Protein AF-A0A6M0L462-F1 (afdb_monomer_lite)

Structure (mmCIF, N/CA/C/O backbone):
data_AF-A0A6M0L462-F1
#
_entry.id   AF-A0A6M0L462-F1
#
loop_
_atom_site.group_PDB
_atom_site.id
_atom_site.type_symbol
_atom_site.label_atom_id
_atom_site.label_alt_id
_atom_site.label_comp_id
_atom_site.label_asym_id
_atom_site.label_entity_id
_atom_site.label_seq_id
_atom_site.pdbx_PDB_ins_code
_atom_site.Cartn_x
_atom_site.Cartn_y
_atom_site.Cartn_z
_atom_site.occupancy
_atom_site.B_iso_or_equiv
_atom_site.auth_seq_id
_atom_site.auth_comp_id
_atom_site.auth_asym_id
_atom_site.auth_atom_id
_atom_site.pdbx_PDB_model_num
ATOM 1 N N . MET A 1 1 ? 8.202 9.556 -15.004 1.00 64.56 1 MET A N 1
ATOM 2 C CA . MET A 1 1 ? 8.327 10.907 -14.394 1.00 64.56 1 MET A CA 1
ATOM 3 C C . MET A 1 1 ? 7.109 11.323 -13.574 1.00 64.56 1 MET A C 1
ATOM 5 O O . MET A 1 1 ? 7.246 11.472 -12.370 1.00 64.56 1 MET A O 1
ATOM 9 N N . VAL A 1 2 ? 5.924 11.543 -14.167 1.00 71.50 2 VAL A N 1
ATOM 10 C CA . VAL A 1 2 ? 4.744 12.009 -13.397 1.00 71.50 2 VAL A CA 1
ATOM 11 C C . VAL A 1 2 ? 4.287 10.966 -12.368 1.00 71.50 2 VAL A C 1
ATOM 13 O O . VAL A 1 2 ? 4.006 11.309 -11.225 1.00 71.50 2 VAL A O 1
ATOM 16 N N . VAL A 1 3 ? 4.277 9.686 -12.752 1.00 66.31 3 VAL A N 1
ATOM 17 C CA . VAL A 1 3 ? 3.889 8.566 -11.879 1.00 66.31 3 VAL A CA 1
ATOM 18 C C . VAL A 1 3 ? 4.852 8.413 -10.697 1.00 66.31 3 VAL A C 1
ATOM 20 O O . VAL A 1 3 ? 4.397 8.233 -9.573 1.00 66.31 3 VAL A O 1
ATOM 23 N N . ASP A 1 4 ? 6.157 8.586 -10.918 1.00 66.50 4 ASP A N 1
ATOM 24 C CA . ASP A 1 4 ? 7.181 8.518 -9.864 1.00 66.50 4 ASP A CA 1
ATOM 25 C C . ASP A 1 4 ? 6.994 9.612 -8.812 1.00 66.50 4 ASP A C 1
ATOM 27 O O . ASP A 1 4 ? 7.073 9.356 -7.611 1.00 66.50 4 ASP A O 1
ATOM 31 N N . ILE A 1 5 ? 6.691 10.835 -9.265 1.00 71.19 5 ILE A N 1
ATOM 32 C CA . ILE A 1 5 ? 6.416 11.977 -8.386 1.00 71.19 5 ILE A CA 1
ATOM 33 C C . ILE A 1 5 ? 5.142 11.717 -7.575 1.00 71.19 5 ILE A C 1
ATOM 35 O O . ILE A 1 5 ? 5.131 11.953 -6.367 1.00 71.19 5 ILE A O 1
ATOM 39 N N . ILE A 1 6 ? 4.086 11.191 -8.206 1.00 71.31 6 ILE A N 1
ATOM 40 C CA . ILE A 1 6 ? 2.828 10.853 -7.525 1.00 71.31 6 ILE A CA 1
ATOM 41 C C . ILE A 1 6 ? 3.050 9.735 -6.499 1.00 71.31 6 ILE A C 1
ATOM 43 O O . ILE A 1 6 ? 2.599 9.859 -5.361 1.00 71.31 6 ILE A O 1
ATOM 47 N N . ALA A 1 7 ? 3.771 8.671 -6.860 1.00 68.12 7 ALA A N 1
ATOM 48 C CA . ALA A 1 7 ? 4.067 7.552 -5.969 1.00 68.12 7 ALA A CA 1
ATOM 49 C C . ALA A 1 7 ? 4.943 7.984 -4.781 1.00 68.12 7 ALA A C 1
ATOM 51 O O . ALA A 1 7 ? 4.645 7.639 -3.635 1.00 68.12 7 ALA A O 1
ATOM 52 N N . GLY A 1 8 ? 5.974 8.798 -5.031 1.00 70.69 8 GLY A N 1
ATOM 53 C CA . GLY A 1 8 ? 6.833 9.365 -3.990 1.00 70.69 8 GLY A CA 1
ATOM 54 C C . GLY A 1 8 ? 6.078 10.307 -3.048 1.00 70.69 8 GLY A C 1
ATOM 55 O O . GLY A 1 8 ? 6.181 10.177 -1.826 1.00 70.69 8 GLY A O 1
ATOM 56 N N . ALA A 1 9 ? 5.255 11.209 -3.592 1.00 74.19 9 ALA A N 1
ATOM 57 C CA . ALA A 1 9 ? 4.403 12.093 -2.796 1.00 74.19 9 ALA A CA 1
ATOM 58 C C . ALA A 1 9 ? 3.387 11.300 -1.957 1.00 74.19 9 ALA A C 1
ATOM 60 O O . ALA A 1 9 ? 3.152 11.629 -0.792 1.00 74.19 9 ALA A O 1
ATOM 61 N N . TYR A 1 10 ? 2.830 10.220 -2.512 1.00 73.31 10 TYR A N 1
ATOM 62 C CA . TYR A 1 10 ? 1.910 9.338 -1.800 1.00 73.31 10 TYR A CA 1
ATOM 63 C C . TYR A 1 10 ? 2.597 8.601 -0.643 1.00 73.31 10 TYR A C 1
ATOM 65 O O . TYR A 1 10 ? 2.062 8.564 0.467 1.00 73.31 10 TYR A O 1
ATOM 73 N N . ALA A 1 11 ? 3.811 8.089 -0.861 1.00 72.75 11 ALA A N 1
ATOM 74 C CA . ALA A 1 11 ? 4.615 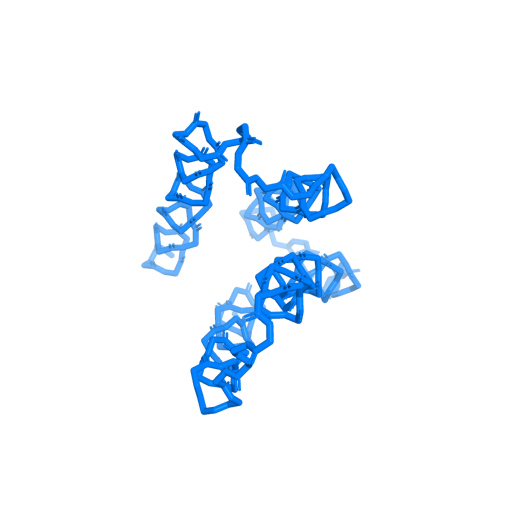7.466 0.188 1.00 72.75 11 ALA A CA 1
ATOM 75 C C . ALA A 1 11 ? 4.922 8.452 1.331 1.00 72.75 11 ALA A C 1
ATOM 77 O O . ALA A 1 11 ? 4.732 8.119 2.503 1.00 72.75 11 ALA A O 1
ATOM 78 N N . LEU A 1 12 ? 5.323 9.686 1.004 1.00 79.00 12 LEU A N 1
ATOM 79 C CA . LEU A 1 12 ? 5.567 10.742 1.994 1.00 79.00 12 LEU A CA 1
ATOM 80 C C . LEU A 1 12 ? 4.302 11.109 2.773 1.00 79.00 12 LEU A C 1
ATOM 82 O O . LEU A 1 12 ? 4.355 11.256 3.994 1.00 79.00 12 LEU A O 1
ATOM 86 N N . PHE A 1 13 ? 3.157 11.205 2.096 1.00 79.25 13 PHE A N 1
ATOM 87 C CA . PHE A 1 13 ? 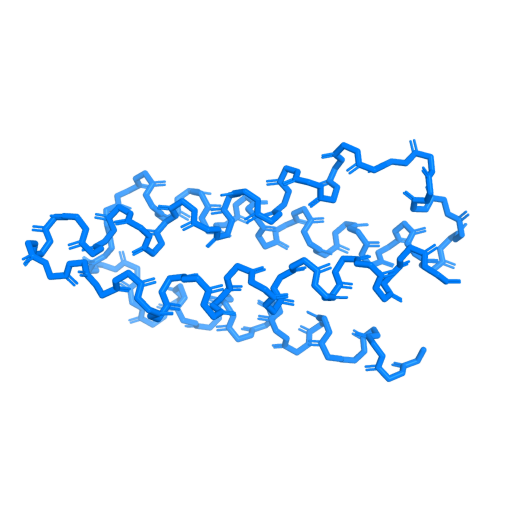1.874 11.461 2.747 1.00 79.25 13 PHE A CA 1
ATOM 88 C C . PHE A 1 13 ? 1.507 10.350 3.738 1.00 79.25 13 PHE A C 1
ATOM 90 O O . PHE A 1 13 ? 1.087 10.637 4.861 1.00 79.25 13 PHE A O 1
ATOM 97 N N . ILE A 1 14 ? 1.715 9.084 3.361 1.00 74.31 14 ILE A N 1
ATOM 98 C CA . ILE A 1 14 ? 1.501 7.938 4.253 1.00 74.31 14 ILE A CA 1
ATOM 99 C C . ILE A 1 14 ? 2.424 8.029 5.474 1.00 74.31 14 ILE A C 1
ATOM 101 O O . ILE A 1 14 ? 1.948 7.905 6.601 1.00 74.31 14 ILE A O 1
ATOM 105 N N . LEU A 1 15 ? 3.717 8.302 5.281 1.00 77.44 15 LEU A N 1
ATOM 106 C CA . LEU A 1 15 ? 4.675 8.449 6.384 1.00 77.44 15 LEU A CA 1
ATOM 107 C C . LEU A 1 15 ? 4.311 9.611 7.320 1.00 77.44 15 LEU A C 1
ATOM 109 O O . LEU A 1 15 ? 4.368 9.462 8.542 1.00 77.44 15 LEU A O 1
ATOM 113 N N . PHE A 1 16 ? 3.867 10.742 6.772 1.00 79.31 16 PHE A N 1
ATOM 114 C CA . PHE A 1 16 ? 3.391 11.882 7.556 1.00 79.31 16 PHE A CA 1
ATOM 115 C C . PHE A 1 16 ? 2.119 11.549 8.353 1.00 79.31 16 PHE A C 1
ATOM 117 O O . PHE A 1 16 ? 2.007 11.873 9.541 1.00 79.31 16 PHE A O 1
ATOM 124 N N . ALA A 1 17 ? 1.166 10.848 7.735 1.00 71.69 17 ALA A N 1
ATOM 125 C CA . ALA A 1 17 ? -0.049 10.388 8.402 1.00 71.69 17 ALA A CA 1
ATOM 126 C C . ALA A 1 17 ? 0.264 9.399 9.539 1.00 71.69 17 ALA A C 1
ATOM 128 O O . ALA A 1 17 ? -0.328 9.488 10.618 1.00 71.69 17 ALA A O 1
ATOM 129 N N . ILE A 1 18 ? 1.236 8.501 9.337 1.00 74.56 18 ILE A N 1
ATOM 130 C CA . ILE A 1 18 ? 1.756 7.621 10.390 1.00 74.56 18 ILE A CA 1
ATOM 131 C C . ILE A 1 18 ? 2.337 8.464 11.529 1.00 74.56 18 ILE A C 1
ATOM 133 O O . ILE A 1 18 ? 1.901 8.312 12.668 1.00 74.56 18 ILE A O 1
ATOM 137 N N . ALA A 1 19 ? 3.261 9.385 11.243 1.00 77.94 19 ALA A N 1
ATOM 138 C CA . ALA A 1 19 ? 3.943 10.185 12.264 1.00 77.94 19 ALA A CA 1
ATOM 139 C C . ALA A 1 19 ? 2.974 11.013 13.128 1.00 77.94 19 ALA A C 1
ATOM 141 O O . ALA A 1 19 ? 3.140 11.111 14.344 1.00 77.94 19 ALA A O 1
ATOM 142 N N . THR A 1 20 ? 1.923 11.562 12.520 1.00 78.75 20 THR A N 1
ATOM 143 C CA . THR A 1 20 ? 0.918 12.382 13.218 1.00 78.75 20 THR A CA 1
ATOM 144 C C . THR A 1 20 ? -0.132 11.557 13.966 1.00 78.75 20 THR A C 1
ATOM 146 O O . THR A 1 20 ? -0.698 12.031 14.953 1.00 78.75 20 THR A O 1
ATOM 149 N N . SER A 1 21 ? -0.386 10.313 13.547 1.00 74.69 21 SER A N 1
ATOM 150 C CA . SER A 1 21 ? -1.506 9.505 14.056 1.00 74.69 21 SER A CA 1
ATOM 151 C C . SER A 1 21 ? -1.098 8.203 14.752 1.00 74.69 21 SER A C 1
ATOM 153 O O . SER A 1 21 ? -1.976 7.483 15.230 1.00 74.69 21 SER A O 1
ATOM 155 N N . TRP A 1 22 ? 0.200 7.903 14.875 1.00 74.00 22 TRP A N 1
ATOM 156 C CA . TRP A 1 22 ? 0.719 6.616 15.366 1.00 74.00 22 TRP A CA 1
ATOM 157 C C . TRP A 1 22 ? 0.148 6.160 16.714 1.00 74.00 22 TRP A C 1
ATOM 159 O O . TRP A 1 22 ? -0.130 4.979 16.892 1.00 74.00 22 TRP A O 1
ATOM 169 N N . ARG A 1 23 ? -0.113 7.085 17.649 1.00 78.12 23 ARG A N 1
ATOM 170 C CA . ARG A 1 23 ? -0.697 6.763 18.968 1.00 78.12 23 ARG A CA 1
ATOM 171 C C . ARG A 1 23 ? -2.158 6.302 18.911 1.00 78.12 23 ARG A C 1
ATOM 173 O O . ARG A 1 23 ? -2.640 5.707 19.867 1.00 78.12 23 ARG A O 1
ATOM 180 N N . ARG A 1 24 ? -2.879 6.609 17.828 1.00 78.38 24 ARG A N 1
ATOM 181 C CA . ARG A 1 24 ? -4.312 6.296 17.645 1.00 78.38 24 ARG A CA 1
ATOM 182 C C . ARG A 1 24 ? -4.547 5.089 16.732 1.00 78.38 24 ARG A C 1
ATOM 184 O O . ARG A 1 24 ? -5.699 4.720 16.505 1.00 78.38 24 ARG A O 1
ATOM 191 N N . ILE A 1 25 ? -3.482 4.510 16.182 1.00 78.56 25 ILE A N 1
ATOM 192 C CA . ILE A 1 25 ? -3.530 3.410 15.218 1.00 78.56 25 ILE A CA 1
ATOM 193 C C . ILE A 1 25 ? -3.162 2.100 15.941 1.00 78.56 25 ILE A C 1
ATOM 195 O O . ILE A 1 25 ? -2.248 2.097 16.767 1.00 78.56 25 ILE A O 1
ATOM 199 N N . PRO A 1 26 ? -3.848 0.976 15.662 1.00 82.50 26 PRO A N 1
ATOM 200 C CA . PRO A 1 26 ? -3.443 -0.337 16.160 1.00 82.50 26 PRO A CA 1
ATOM 201 C C . PRO A 1 26 ? -2.000 -0.665 15.779 1.00 82.50 26 PRO A C 1
ATOM 203 O O . PRO A 1 26 ? -1.581 -0.382 14.661 1.00 82.50 26 PRO A O 1
ATOM 206 N N . LYS A 1 27 ? -1.244 -1.319 16.669 1.00 83.62 27 LYS A N 1
ATOM 207 C CA . LYS A 1 27 ? 0.167 -1.653 16.399 1.00 83.62 27 LYS A CA 1
ATOM 208 C C . LYS A 1 27 ? 0.347 -2.474 15.111 1.00 83.62 27 LYS A C 1
ATOM 210 O O . LYS A 1 27 ? 1.285 -2.212 14.373 1.00 83.62 27 LYS A O 1
ATOM 215 N N . SER A 1 28 ? -0.570 -3.398 14.817 1.00 81.94 28 SER A N 1
ATOM 216 C CA . SER A 1 28 ? -0.601 -4.200 13.582 1.00 81.94 28 SER A CA 1
ATOM 217 C C . SER A 1 28 ? -0.876 -3.371 12.322 1.00 81.94 28 SER A C 1
ATOM 219 O O . SER A 1 28 ? -0.228 -3.553 11.295 1.00 81.94 28 SER A O 1
ATOM 221 N N . ALA A 1 29 ? -1.789 -2.403 12.397 1.00 82.56 29 ALA A N 1
ATOM 222 C CA . ALA A 1 29 ? -2.037 -1.469 11.303 1.00 82.56 29 ALA A CA 1
ATOM 223 C C . ALA A 1 29 ? -0.840 -0.524 11.089 1.00 82.56 29 ALA A C 1
ATOM 225 O O . ALA A 1 29 ? -0.513 -0.179 9.957 1.00 82.56 29 ALA A O 1
ATOM 226 N N . LEU A 1 30 ? -0.152 -0.134 12.164 1.00 82.88 30 LEU A N 1
ATOM 227 C CA . LEU A 1 30 ? 1.048 0.696 12.093 1.00 82.88 30 LEU A CA 1
ATOM 228 C C . LEU A 1 30 ? 2.197 -0.032 11.385 1.00 82.88 30 LEU A C 1
ATOM 230 O O . LEU A 1 30 ? 2.801 0.530 10.472 1.00 82.88 30 LEU A O 1
ATOM 234 N N . THR A 1 31 ? 2.478 -1.279 11.779 1.00 84.88 31 THR A N 1
ATOM 235 C CA . THR A 1 31 ? 3.518 -2.095 11.137 1.00 84.88 31 THR A CA 1
ATOM 236 C C . THR A 1 31 ? 3.187 -2.343 9.673 1.00 84.88 31 THR A C 1
ATOM 238 O O . THR A 1 31 ? 4.054 -2.163 8.825 1.00 84.88 31 THR A O 1
ATOM 241 N N . SER A 1 32 ? 1.926 -2.649 9.354 1.00 85.62 32 SER A N 1
ATOM 242 C CA . SER A 1 32 ? 1.481 -2.830 7.969 1.00 85.62 32 SER A CA 1
ATOM 243 C C . SER A 1 32 ? 1.663 -1.560 7.127 1.00 85.62 32 SER A C 1
ATOM 245 O O . SER A 1 32 ? 2.184 -1.646 6.017 1.00 85.62 32 SER A O 1
ATOM 247 N N . LEU A 1 33 ? 1.321 -0.370 7.644 1.00 84.44 33 LEU A N 1
ATOM 248 C CA . LEU A 1 33 ? 1.561 0.889 6.919 1.00 84.44 33 LEU A CA 1
ATOM 249 C C . LEU A 1 33 ? 3.048 1.141 6.687 1.00 84.44 33 LEU A C 1
ATOM 251 O O . LEU A 1 33 ? 3.435 1.529 5.587 1.00 84.44 33 LEU A O 1
ATOM 255 N N . PHE A 1 34 ? 3.874 0.928 7.713 1.00 84.06 34 PHE A N 1
ATOM 256 C CA . PHE A 1 34 ? 5.308 1.170 7.619 1.00 84.06 34 PHE A CA 1
ATOM 257 C C . PHE A 1 34 ? 5.968 0.217 6.616 1.00 84.06 34 PHE A C 1
ATOM 259 O O . PHE A 1 34 ? 6.659 0.667 5.705 1.00 84.06 34 PHE A O 1
ATOM 266 N N . SER A 1 35 ? 5.691 -1.086 6.716 1.00 87.38 35 SER A N 1
ATOM 267 C CA . SER A 1 35 ? 6.186 -2.087 5.766 1.00 87.38 35 SER A CA 1
ATOM 268 C C . SER A 1 35 ? 5.686 -1.825 4.343 1.00 87.38 35 SER A C 1
ATOM 270 O O . SER A 1 35 ? 6.468 -1.908 3.399 1.00 87.38 35 SER A O 1
ATOM 272 N N . GLY A 1 36 ? 4.414 -1.445 4.181 1.00 87.44 36 GLY A N 1
ATOM 273 C CA . GLY A 1 36 ? 3.849 -1.070 2.885 1.00 87.44 36 GLY A CA 1
ATOM 274 C C . GLY A 1 36 ? 4.548 0.141 2.260 1.00 87.44 36 GLY A C 1
ATOM 275 O O . GLY A 1 36 ? 4.895 0.098 1.079 1.00 87.44 36 GLY A O 1
ATOM 276 N N . ALA A 1 37 ? 4.822 1.181 3.055 1.00 83.88 37 ALA A N 1
ATOM 277 C CA . ALA A 1 37 ? 5.523 2.388 2.614 1.00 83.88 37 ALA A CA 1
ATOM 278 C C . ALA A 1 37 ? 6.989 2.118 2.234 1.00 83.88 37 ALA A C 1
ATOM 280 O O . ALA A 1 37 ? 7.455 2.619 1.211 1.00 83.88 37 ALA A O 1
ATOM 281 N N . VAL A 1 38 ? 7.702 1.292 3.008 1.00 86.75 38 VAL A N 1
ATOM 282 C CA . VAL A 1 38 ? 9.081 0.878 2.687 1.00 86.75 38 VAL A CA 1
ATOM 283 C C . VAL A 1 38 ? 9.123 0.101 1.372 1.00 86.75 38 VAL A C 1
ATOM 285 O O . VAL A 1 38 ? 9.947 0.397 0.508 1.00 86.75 38 VAL A O 1
ATOM 288 N N . LEU A 1 39 ? 8.209 -0.855 1.181 1.00 87.94 39 LEU A 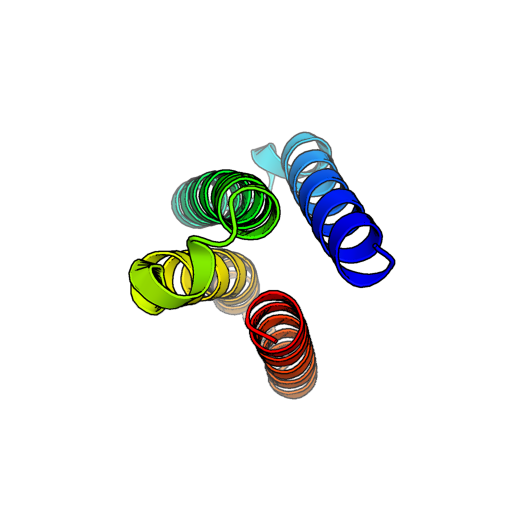N 1
ATOM 289 C CA . LEU A 1 39 ? 8.132 -1.606 -0.071 1.00 87.94 39 LEU A CA 1
ATOM 290 C C . LEU A 1 39 ? 7.741 -0.713 -1.251 1.00 87.94 39 LEU A C 1
ATOM 292 O O . LEU A 1 39 ? 8.255 -0.920 -2.344 1.00 87.94 39 LEU A O 1
ATOM 296 N N . LEU A 1 40 ? 6.895 0.300 -1.042 1.00 83.81 40 LEU A N 1
ATOM 297 C CA . LEU A 1 40 ? 6.535 1.257 -2.090 1.00 83.81 40 LEU A CA 1
ATOM 298 C C . LEU A 1 40 ? 7.753 2.085 -2.517 1.00 83.81 40 LEU A C 1
ATOM 300 O O . LEU A 1 40 ? 8.004 2.236 -3.709 1.00 83.81 40 LEU A O 1
ATOM 304 N N . ALA A 1 41 ? 8.549 2.563 -1.557 1.00 83.00 41 ALA A N 1
ATOM 305 C CA . ALA A 1 41 ? 9.808 3.245 -1.850 1.00 83.00 41 ALA A CA 1
ATOM 306 C C . ALA A 1 41 ? 10.780 2.328 -2.612 1.00 83.00 41 ALA A C 1
ATOM 308 O O . ALA A 1 41 ? 11.406 2.754 -3.580 1.00 83.00 41 ALA A O 1
ATOM 309 N N . TYR A 1 42 ? 10.855 1.049 -2.235 1.00 86.00 42 TYR A N 1
ATOM 310 C CA . TYR A 1 42 ? 11.656 0.066 -2.962 1.00 86.00 42 TYR A CA 1
ATOM 311 C C . TYR A 1 42 ? 11.125 -0.198 -4.383 1.00 86.00 42 TYR A C 1
ATOM 313 O O . TYR A 1 42 ? 11.919 -0.321 -5.311 1.00 86.00 42 TYR A O 1
ATOM 321 N N . CYS A 1 43 ? 9.805 -0.188 -4.596 1.00 83.25 43 CYS A N 1
ATOM 322 C CA . CYS A 1 43 ? 9.213 -0.256 -5.936 1.00 83.25 43 CYS A CA 1
ATOM 323 C C . CYS A 1 43 ? 9.648 0.930 -6.808 1.00 83.25 43 CYS A C 1
ATOM 325 O O . CYS A 1 43 ? 9.958 0.737 -7.978 1.00 83.25 43 CYS A O 1
ATOM 327 N N . VAL A 1 44 ? 9.748 2.140 -6.249 1.00 80.50 44 VAL A N 1
ATOM 328 C CA . VAL A 1 44 ? 10.280 3.301 -6.987 1.00 80.50 44 VAL A CA 1
ATOM 329 C C . VAL A 1 44 ? 11.741 3.071 -7.386 1.00 80.50 44 VAL A C 1
ATOM 331 O O . VAL A 1 44 ? 12.106 3.307 -8.535 1.00 80.50 44 VAL A O 1
ATOM 334 N N . VAL A 1 45 ? 12.572 2.540 -6.483 1.00 84.88 45 VAL A N 1
ATOM 335 C CA . VAL A 1 45 ? 13.969 2.185 -6.803 1.00 84.88 45 VAL A CA 1
ATOM 336 C C . VAL A 1 45 ? 14.027 1.145 -7.926 1.00 84.88 45 VAL A C 1
ATOM 338 O O . VAL A 1 45 ? 14.789 1.307 -8.877 1.00 84.88 45 VAL A O 1
ATOM 341 N N . LEU A 1 46 ? 13.213 0.092 -7.852 1.00 85.94 46 LEU A N 1
ATOM 342 C CA . LEU A 1 46 ? 13.148 -0.944 -8.884 1.00 85.94 46 LEU A CA 1
ATOM 343 C C . LEU A 1 46 ? 12.647 -0.404 -10.231 1.00 85.94 46 LEU A C 1
ATOM 345 O O . LEU A 1 46 ? 13.139 -0.845 -11.268 1.00 85.94 46 LEU A O 1
ATOM 349 N N . HIS A 1 47 ? 11.710 0.547 -10.229 1.00 82.25 47 HIS A N 1
ATOM 350 C CA . HIS A 1 47 ? 11.233 1.219 -11.440 1.00 82.25 47 HIS A CA 1
ATOM 351 C C . HIS A 1 47 ? 12.347 2.039 -12.101 1.00 82.25 47 HIS A C 1
ATOM 353 O O . HIS A 1 47 ? 12.612 1.861 -13.287 1.00 82.25 47 HIS A O 1
ATOM 359 N N . ILE A 1 48 ? 13.072 2.851 -11.321 1.00 82.81 48 ILE A N 1
ATOM 360 C CA . ILE A 1 48 ? 14.217 3.642 -11.808 1.00 82.81 48 ILE A CA 1
ATOM 361 C C . ILE A 1 48 ? 15.286 2.739 -12.444 1.00 82.81 48 ILE A C 1
ATOM 363 O O . ILE A 1 48 ? 15.883 3.102 -13.453 1.00 82.81 48 ILE A O 1
ATOM 367 N N . ASN A 1 49 ? 15.500 1.545 -11.884 1.00 86.50 49 ASN A N 1
ATOM 368 C CA . ASN A 1 49 ? 16.451 0.560 -12.408 1.00 86.50 49 ASN A CA 1
ATOM 369 C C . ASN A 1 49 ? 15.873 -0.343 -13.519 1.00 86.50 49 ASN A C 1
ATOM 371 O O . ASN A 1 49 ? 16.548 -1.279 -13.939 1.00 86.50 49 ASN A O 1
ATOM 375 N N . GLN A 1 50 ? 14.636 -0.111 -13.975 1.00 85.56 50 GLN A N 1
ATOM 376 C CA . GLN A 1 50 ? 13.925 -0.938 -14.966 1.00 85.56 50 GLN A CA 1
ATOM 377 C C . GLN A 1 50 ? 13.797 -2.428 -14.589 1.00 85.56 50 GLN A C 1
ATOM 379 O O . GLN A 1 50 ? 13.680 -3.302 -15.446 1.00 85.56 50 GLN A O 1
ATOM 384 N N . GLN A 1 51 ? 13.788 -2.742 -13.292 1.00 85.44 51 GLN A N 1
ATOM 385 C CA . GLN A 1 51 ? 13.675 -4.112 -12.775 1.00 85.44 51 GLN A CA 1
ATOM 386 C C . GLN A 1 51 ? 12.302 -4.430 -12.178 1.00 85.44 51 GLN A C 1
ATOM 388 O O . GLN A 1 51 ? 12.069 -5.563 -11.751 1.00 85.44 51 GLN A O 1
ATOM 393 N N . LEU A 1 52 ? 11.387 -3.458 -12.134 1.00 81.12 52 LEU A N 1
ATOM 394 C CA . LEU A 1 52 ? 10.100 -3.612 -11.453 1.00 81.12 52 LEU A CA 1
ATOM 395 C C . LEU A 1 52 ? 9.253 -4.764 -12.008 1.00 81.12 52 LEU A C 1
ATOM 397 O O . LEU A 1 52 ? 8.628 -5.486 -11.233 1.00 81.12 52 LEU A O 1
ATOM 401 N N . VAL A 1 53 ? 9.277 -4.972 -13.328 1.00 81.88 53 VAL A N 1
ATOM 402 C CA . VAL A 1 53 ? 8.527 -6.044 -14.007 1.00 81.88 53 VAL A CA 1
ATOM 403 C C . VAL A 1 53 ? 8.907 -7.425 -13.460 1.00 81.88 53 VAL A C 1
ATOM 405 O O . VAL A 1 53 ? 8.042 -8.274 -13.281 1.00 81.88 53 VAL A O 1
ATOM 408 N N . ASN A 1 54 ? 10.174 -7.622 -13.084 1.00 84.75 54 ASN A N 1
ATOM 409 C CA . ASN A 1 54 ? 10.666 -8.884 -12.518 1.00 84.75 54 ASN A CA 1
ATOM 410 C C . ASN A 1 54 ? 10.294 -9.069 -11.035 1.00 84.75 54 ASN A C 1
ATOM 412 O O . ASN A 1 54 ? 10.532 -10.127 -10.460 1.00 84.75 54 ASN A O 1
ATOM 416 N N . HIS A 1 55 ? 9.713 -8.044 -10.407 1.00 84.50 55 HIS A N 1
ATOM 417 C CA . HIS A 1 55 ? 9.436 -7.982 -8.974 1.00 84.50 55 HIS A CA 1
ATOM 418 C C . HIS A 1 55 ? 7.961 -7.663 -8.689 1.00 84.50 55 HIS A C 1
ATOM 420 O O . HIS A 1 55 ? 7.638 -7.052 -7.669 1.00 84.50 55 HIS A O 1
ATOM 426 N N . THR A 1 56 ? 7.038 -8.113 -9.550 1.00 79.00 56 TH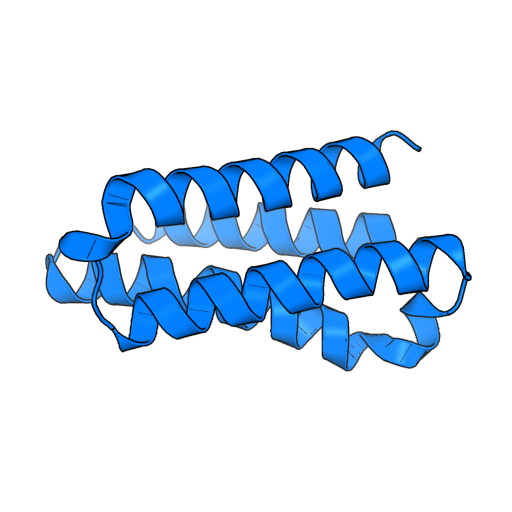R A N 1
ATOM 427 C CA . THR A 1 56 ? 5.586 -7.878 -9.407 1.00 79.00 56 THR A CA 1
ATOM 428 C C . THR A 1 56 ? 5.050 -8.265 -8.024 1.00 79.00 56 THR A C 1
ATOM 430 O O . THR A 1 56 ? 4.179 -7.589 -7.481 1.00 79.00 56 THR A O 1
ATOM 433 N N . PHE A 1 57 ? 5.606 -9.311 -7.403 1.00 81.75 57 PHE A N 1
ATOM 434 C CA . PHE A 1 57 ? 5.248 -9.719 -6.043 1.00 81.75 57 PHE A CA 1
ATOM 435 C C . PHE A 1 57 ? 5.485 -8.614 -5.001 1.00 81.75 57 PHE A C 1
ATOM 437 O O . PHE A 1 57 ? 4.626 -8.379 -4.153 1.00 81.75 57 PHE A O 1
ATOM 444 N N . VAL A 1 58 ? 6.615 -7.903 -5.081 1.00 85.69 58 VAL A N 1
ATOM 445 C CA . VAL A 1 58 ? 6.959 -6.794 -4.171 1.00 85.69 58 VAL A CA 1
ATOM 446 C C . VAL A 1 58 ? 5.915 -5.684 -4.277 1.00 85.69 58 VAL A C 1
ATOM 448 O O . VAL A 1 58 ? 5.481 -5.125 -3.268 1.00 85.69 58 VAL A O 1
ATOM 451 N N . VAL A 1 59 ? 5.465 -5.420 -5.501 1.00 82.25 59 VAL A N 1
ATOM 452 C CA . VAL A 1 59 ? 4.462 -4.404 -5.805 1.00 82.25 59 VAL A CA 1
ATOM 453 C C . VAL A 1 59 ? 3.096 -4.775 -5.217 1.00 82.25 59 VAL A C 1
ATOM 455 O O . VAL A 1 59 ? 2.478 -3.974 -4.512 1.00 82.25 59 VAL A O 1
ATOM 458 N N . ILE A 1 60 ? 2.651 -6.018 -5.432 1.00 82.38 60 ILE A N 1
ATOM 459 C CA . ILE A 1 60 ? 1.397 -6.542 -4.866 1.00 82.38 60 ILE A CA 1
ATOM 460 C C . ILE A 1 60 ? 1.448 -6.525 -3.333 1.00 82.38 60 ILE A C 1
ATOM 462 O O . ILE A 1 60 ? 0.484 -6.110 -2.681 1.00 82.38 60 ILE A O 1
ATOM 466 N N . LEU A 1 61 ? 2.574 -6.937 -2.745 1.00 84.44 61 LEU A N 1
ATOM 467 C CA . LEU A 1 61 ? 2.758 -6.968 -1.297 1.00 84.44 61 LEU A CA 1
ATOM 468 C C . LEU A 1 61 ? 2.711 -5.558 -0.692 1.00 84.44 61 LEU A C 1
ATOM 470 O O . LEU A 1 61 ? 2.014 -5.350 0.303 1.00 84.44 61 LEU A O 1
ATOM 474 N N . SER A 1 62 ? 3.382 -4.583 -1.315 1.00 86.38 62 SER A N 1
ATOM 475 C CA . SER A 1 62 ? 3.332 -3.176 -0.901 1.00 86.38 62 SER A CA 1
ATOM 476 C C . SER A 1 62 ? 1.893 -2.659 -0.845 1.00 86.38 62 SER A C 1
ATOM 478 O O . SER A 1 62 ? 1.449 -2.166 0.196 1.00 86.38 62 SER A O 1
ATOM 480 N N . VAL A 1 63 ? 1.131 -2.845 -1.929 1.00 83.25 63 VAL A N 1
ATOM 481 C CA . VAL A 1 63 ? -0.270 -2.406 -2.000 1.00 83.25 63 VAL A CA 1
ATOM 482 C C . VAL A 1 63 ? -1.134 -3.103 -0.962 1.00 83.25 63 VAL A C 1
ATOM 484 O O . VAL A 1 63 ? -1.910 -2.443 -0.272 1.00 83.25 63 VAL A O 1
ATOM 487 N N . THR A 1 64 ? -0.987 -4.417 -0.813 1.00 84.56 64 THR A N 1
ATOM 488 C CA . THR A 1 64 ? -1.777 -5.205 0.142 1.00 84.56 64 THR A CA 1
ATOM 489 C C . THR A 1 64 ? -1.561 -4.714 1.574 1.00 84.56 64 THR A C 1
ATOM 491 O O . THR A 1 64 ? -2.517 -4.552 2.332 1.00 84.56 64 THR A O 1
ATOM 494 N N . LEU A 1 65 ? -0.322 -4.390 1.942 1.00 86.50 65 LEU A N 1
ATOM 495 C CA . LEU A 1 65 ? 0.010 -3.872 3.270 1.00 86.50 65 LEU A CA 1
ATOM 496 C C . LEU A 1 65 ? -0.521 -2.448 3.506 1.00 86.50 65 LEU A C 1
ATOM 498 O O . LEU A 1 65 ? -1.006 -2.136 4.600 1.00 86.50 65 LEU A O 1
ATOM 502 N N . LEU A 1 66 ? -0.505 -1.595 2.480 1.00 84.62 66 LEU A N 1
ATOM 503 C CA . LEU A 1 66 ? -1.105 -0.256 2.545 1.00 84.62 66 LEU A CA 1
ATOM 504 C C . LEU A 1 66 ? -2.639 -0.302 2.623 1.00 84.62 66 LEU A C 1
ATOM 506 O O . LEU A 1 66 ? -3.266 0.588 3.201 1.00 84.62 66 LEU A O 1
ATOM 510 N N . GLN A 1 67 ? -3.256 -1.352 2.084 1.00 84.12 67 GLN A N 1
ATOM 511 C CA . GLN A 1 67 ? -4.697 -1.598 2.138 1.00 84.12 67 GLN A CA 1
ATOM 512 C C . GLN A 1 67 ? -5.165 -2.107 3.503 1.00 84.12 67 GLN A C 1
ATOM 514 O O . GLN A 1 67 ? -6.209 -1.660 4.002 1.00 84.12 67 GLN A O 1
ATOM 519 N N . LEU A 1 68 ? -4.394 -3.030 4.090 1.00 84.69 68 LEU A N 1
ATOM 520 C CA . LEU A 1 68 ? -4.767 -3.774 5.293 1.00 84.69 68 LEU A CA 1
ATOM 521 C C . LEU A 1 68 ? -4.933 -2.863 6.507 1.00 84.69 68 LEU A C 1
ATOM 523 O O . LEU A 1 68 ? -5.879 -2.992 7.278 1.00 84.69 68 LEU A O 1
ATOM 527 N N . ALA A 1 69 ? -4.031 -1.903 6.669 1.00 80.69 69 ALA A N 1
ATOM 528 C CA . ALA A 1 69 ? -4.023 -1.038 7.836 1.00 80.69 69 ALA A CA 1
ATOM 529 C C . ALA A 1 69 ? -5.265 -0.141 7.966 1.00 80.69 69 ALA A C 1
ATOM 531 O O . ALA A 1 69 ? -5.925 -0.169 9.007 1.00 80.69 69 ALA A O 1
ATOM 532 N N . PRO A 1 70 ? -5.654 0.638 6.944 1.00 76.88 70 PRO A N 1
ATOM 533 C CA . PRO A 1 70 ? -6.891 1.396 7.004 1.00 76.88 70 PRO A CA 1
ATOM 534 C C . PRO A 1 70 ? -8.146 0.512 7.004 1.00 76.88 70 PRO A C 1
ATOM 536 O O . PRO A 1 70 ? -9.183 0.967 7.484 1.00 76.88 70 PRO A O 1
ATOM 539 N N . PHE A 1 71 ? -8.075 -0.730 6.508 1.00 82.56 71 PHE A N 1
ATOM 540 C CA . PHE A 1 71 ? -9.144 -1.715 6.701 1.00 82.56 71 PHE A CA 1
ATOM 541 C C . PHE A 1 71 ? -9.277 -2.116 8.179 1.00 82.56 71 PHE A C 1
ATOM 543 O O . PHE A 1 71 ? -10.367 -2.009 8.737 1.00 82.56 71 PHE A O 1
ATOM 550 N N . GLU A 1 72 ? -8.177 -2.457 8.858 1.00 82.50 72 GLU A N 1
ATOM 551 C CA . GLU A 1 72 ? -8.180 -2.805 10.287 1.00 82.50 72 GLU A CA 1
ATOM 552 C C . GLU A 1 72 ? -8.664 -1.634 11.162 1.00 82.50 72 GLU A C 1
ATOM 554 O O . GLU A 1 72 ? -9.466 -1.817 12.083 1.00 82.50 72 GLU A O 1
ATOM 559 N N . ILE A 1 73 ? -8.227 -0.407 10.855 1.00 81.88 73 ILE A N 1
ATOM 560 C CA . ILE A 1 73 ? -8.676 0.805 11.560 1.00 81.88 73 ILE A CA 1
ATOM 561 C C . ILE A 1 73 ? -10.193 0.993 11.410 1.00 81.88 73 ILE A C 1
ATOM 563 O O . ILE A 1 73 ? -10.866 1.347 12.381 1.00 81.88 73 ILE A O 1
ATOM 567 N N . ALA A 1 74 ? -10.738 0.781 10.209 1.00 82.00 74 ALA A N 1
ATOM 568 C CA . ALA A 1 74 ? -12.168 0.921 9.949 1.00 82.00 74 ALA A CA 1
ATOM 569 C C . ALA A 1 74 ? -12.988 -0.202 10.604 1.00 82.00 74 ALA A C 1
ATOM 571 O O . ALA A 1 74 ? -14.051 0.072 11.169 1.00 82.00 74 ALA A O 1
ATOM 572 N N . LEU A 1 75 ? -12.458 -1.431 10.594 1.00 83.31 75 LEU A N 1
ATOM 573 C CA . LEU A 1 75 ? -13.043 -2.600 11.248 1.00 83.31 75 LEU A CA 1
ATOM 574 C C . LEU A 1 75 ? -13.161 -2.382 12.762 1.00 83.31 75 LEU A C 1
ATOM 576 O O . LEU A 1 75 ? -14.252 -2.512 13.311 1.00 83.31 75 LEU A O 1
ATOM 580 N N . ARG A 1 76 ? -12.086 -1.940 13.433 1.00 82.00 76 ARG A N 1
ATOM 581 C CA . ARG A 1 76 ? -12.110 -1.646 14.881 1.00 82.00 76 ARG A CA 1
ATOM 582 C C . ARG A 1 76 ? -13.068 -0.524 15.270 1.00 82.00 76 ARG A C 1
ATOM 584 O O . ARG A 1 76 ? -13.544 -0.495 16.398 1.00 82.00 76 ARG A O 1
ATOM 591 N N . LYS A 1 77 ? -13.332 0.416 14.361 1.00 82.06 77 LYS A N 1
ATOM 592 C CA . LYS A 1 77 ? -14.276 1.519 14.588 1.00 82.06 77 LYS A CA 1
ATOM 593 C C . LYS A 1 77 ? -15.724 1.147 14.257 1.00 82.06 77 LYS A C 1
ATOM 595 O O . LYS A 1 77 ? -16.591 1.997 14.438 1.00 82.06 77 LYS A O 1
ATOM 600 N N . GLY A 1 78 ? -15.985 -0.060 13.740 1.00 79.88 78 GLY A N 1
ATOM 601 C CA . GLY A 1 78 ? -17.317 -0.486 13.294 1.00 79.88 78 GLY A CA 1
ATOM 602 C C . GLY A 1 78 ? -17.881 0.369 12.152 1.00 79.88 78 GLY A C 1
ATOM 603 O O . GLY A 1 78 ? -19.092 0.484 12.005 1.00 79.88 78 GLY A O 1
ATOM 604 N N . ARG A 1 79 ? -17.014 1.034 11.376 1.00 81.12 79 ARG A N 1
ATOM 605 C CA . ARG A 1 79 ? -17.388 2.041 10.366 1.00 81.12 79 ARG A CA 1
ATOM 606 C C . ARG A 1 79 ? -16.694 1.765 9.035 1.00 81.12 79 ARG A C 1
ATOM 608 O O . ARG A 1 79 ? -16.032 2.642 8.478 1.00 81.12 79 ARG A O 1
ATOM 615 N N . ILE A 1 80 ? -16.795 0.535 8.533 1.00 80.88 80 ILE A N 1
ATOM 616 C CA . ILE A 1 80 ? -16.250 0.207 7.213 1.00 80.88 80 ILE A CA 1
ATOM 617 C C . ILE A 1 80 ? -17.115 0.870 6.144 1.00 80.88 80 ILE A C 1
ATOM 619 O O . ILE A 1 80 ? -18.255 0.482 5.910 1.00 80.88 80 ILE A O 1
ATOM 623 N N . ASN A 1 81 ? -16.543 1.867 5.473 1.00 83.50 81 ASN A N 1
ATOM 624 C CA . ASN A 1 81 ? -17.092 2.395 4.236 1.00 83.50 81 ASN A CA 1
ATOM 625 C C . ASN A 1 81 ? -16.477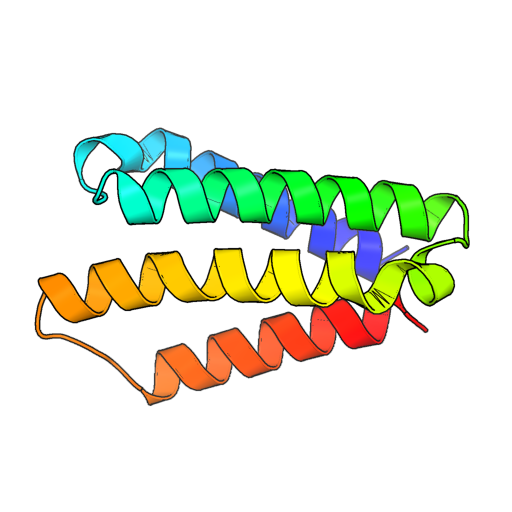 1.623 3.060 1.00 83.50 81 ASN A C 1
ATOM 627 O O . ASN A 1 81 ? -15.370 1.932 2.612 1.00 83.50 81 ASN A O 1
ATOM 631 N N . TRP A 1 82 ? -17.198 0.606 2.587 1.00 80.12 82 TRP A N 1
ATOM 632 C CA . TRP A 1 82 ? -16.767 -0.258 1.485 1.00 80.12 82 TRP A CA 1
ATOM 633 C C . TRP A 1 82 ? -16.517 0.517 0.190 1.00 80.12 82 TRP A C 1
ATOM 635 O O . TRP A 1 82 ? -15.533 0.244 -0.487 1.00 80.12 82 TRP A O 1
ATOM 645 N N . LEU A 1 83 ? -17.317 1.547 -0.106 1.00 83.56 83 LEU A N 1
ATOM 646 C CA . LEU A 1 83 ? -17.114 2.397 -1.282 1.00 83.56 83 LEU A CA 1
ATOM 647 C C . LEU A 1 83 ? -15.756 3.108 -1.225 1.00 83.56 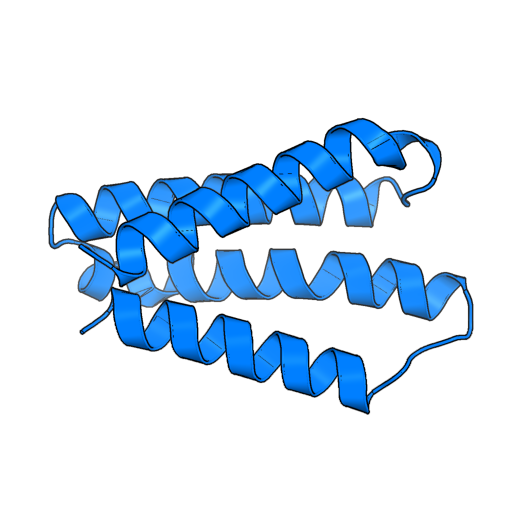83 LEU A C 1
ATOM 649 O O . LEU A 1 83 ? -14.976 3.052 -2.173 1.00 83.56 83 LEU A O 1
ATOM 653 N N . HIS A 1 84 ? -15.435 3.726 -0.085 1.00 81.81 84 HIS A N 1
ATOM 654 C CA . HIS A 1 84 ? -14.141 4.384 0.108 1.00 81.81 84 HIS A CA 1
ATOM 655 C C . HIS A 1 84 ? -12.979 3.378 0.029 1.00 81.81 84 HIS A C 1
ATOM 657 O O . HIS A 1 84 ? -11.918 3.687 -0.516 1.00 81.81 84 HIS A O 1
ATOM 663 N N . HIS A 1 85 ? -13.169 2.166 0.559 1.00 80.81 85 HIS A N 1
ATOM 664 C CA . HIS A 1 85 ? -12.165 1.105 0.498 1.00 80.81 85 HIS A CA 1
ATOM 665 C C . HIS A 1 85 ? -11.876 0.671 -0.946 1.00 80.81 85 HIS A C 1
ATOM 667 O O . HIS A 1 85 ? -10.711 0.628 -1.345 1.00 80.81 85 HIS A O 1
ATOM 673 N N . THR A 1 86 ? -12.920 0.447 -1.745 1.00 81.81 86 THR A N 1
ATOM 674 C CA . THR A 1 86 ? -12.800 0.058 -3.155 1.00 81.81 86 THR A CA 1
ATOM 675 C C . THR A 1 86 ? -12.173 1.160 -4.003 1.00 81.81 86 THR A C 1
ATOM 677 O O . THR A 1 86 ? -11.287 0.868 -4.802 1.00 81.81 86 THR A O 1
ATOM 680 N N . ILE A 1 87 ? -12.542 2.430 -3.792 1.00 83.69 87 ILE A N 1
ATOM 681 C CA . ILE A 1 87 ? -11.900 3.569 -4.478 1.00 83.69 87 ILE A CA 1
ATOM 682 C C . ILE A 1 87 ? -10.401 3.599 -4.166 1.00 83.69 87 ILE A C 1
ATOM 684 O O . ILE A 1 87 ? -9.572 3.736 -5.066 1.00 83.69 87 ILE A O 1
ATOM 688 N N . ARG A 1 88 ? -10.033 3.415 -2.892 1.00 80.88 88 ARG A N 1
ATOM 689 C CA . ARG A 1 88 ? -8.625 3.355 -2.494 1.00 80.88 88 ARG A CA 1
ATOM 690 C C . ARG A 1 88 ? -7.909 2.170 -3.144 1.00 80.88 88 ARG A C 1
ATOM 692 O O . ARG A 1 88 ? -6.767 2.334 -3.556 1.00 80.88 88 ARG A O 1
ATOM 699 N N . PHE A 1 89 ? -8.543 1.003 -3.253 1.00 81.31 89 PHE A N 1
ATOM 700 C CA . PHE A 1 89 ? -7.982 -0.151 -3.964 1.00 81.31 89 PHE A CA 1
ATOM 701 C C . PHE A 1 89 ? -7.764 0.111 -5.447 1.00 81.31 89 PHE A C 1
ATOM 703 O O . PHE A 1 89 ? -6.651 -0.097 -5.923 1.00 81.31 89 PHE A O 1
ATOM 710 N N . ALA A 1 90 ? -8.762 0.652 -6.142 1.00 81.00 90 ALA A N 1
ATOM 711 C CA . ALA A 1 90 ? -8.632 1.017 -7.548 1.00 81.00 90 ALA A CA 1
ATOM 712 C C . ALA A 1 90 ? -7.474 2.005 -7.773 1.00 81.00 90 ALA A C 1
ATOM 714 O O . ALA A 1 90 ? -6.683 1.820 -8.694 1.00 81.00 90 ALA A O 1
ATOM 715 N N . LEU A 1 91 ? -7.313 2.995 -6.886 1.00 79.69 91 LEU A N 1
ATOM 716 C CA . LEU A 1 91 ? -6.193 3.936 -6.944 1.00 79.69 91 LEU A CA 1
ATOM 717 C C . LEU A 1 91 ? -4.833 3.239 -6.777 1.00 79.69 91 LEU A C 1
ATOM 719 O O . LEU A 1 91 ? -3.913 3.512 -7.542 1.00 79.69 91 LEU A O 1
ATOM 723 N N . HIS A 1 92 ? -4.698 2.325 -5.809 1.00 76.56 92 HIS A N 1
ATOM 724 C CA . HIS A 1 92 ? -3.448 1.581 -5.622 1.00 76.56 92 HIS A CA 1
ATOM 725 C C . HIS A 1 92 ? -3.146 0.677 -6.821 1.00 76.56 92 HIS A C 1
ATOM 727 O O . HIS A 1 92 ? -2.010 0.651 -7.285 1.00 76.56 92 HIS A O 1
ATOM 733 N N . ALA A 1 93 ? -4.153 -0.027 -7.346 1.00 76.25 93 ALA A N 1
ATOM 734 C CA . ALA A 1 93 ? -4.006 -0.874 -8.526 1.00 76.25 93 ALA A CA 1
ATOM 735 C C . ALA A 1 93 ? -3.585 -0.060 -9.760 1.00 76.25 93 ALA A C 1
ATOM 737 O O . ALA A 1 93 ? -2.714 -0.495 -10.509 1.00 76.25 93 ALA A O 1
ATOM 738 N N . TYR A 1 94 ? -4.141 1.142 -9.933 1.00 79.25 94 TYR A N 1
ATOM 739 C CA . TYR A 1 94 ? -3.757 2.055 -11.006 1.00 79.25 94 TYR A CA 1
ATOM 740 C C . TYR A 1 94 ? -2.310 2.544 -10.870 1.00 79.25 94 TYR A C 1
ATOM 742 O O . TYR A 1 94 ? -1.567 2.499 -11.845 1.00 79.25 94 TYR A O 1
ATOM 750 N N . ILE A 1 95 ? -1.887 2.965 -9.670 1.00 71.56 95 ILE A N 1
ATOM 751 C CA . ILE A 1 95 ? -0.497 3.390 -9.417 1.00 71.56 95 ILE A CA 1
ATOM 752 C C . ILE A 1 95 ? 0.474 2.249 -9.737 1.00 71.56 95 ILE A C 1
ATOM 754 O O . ILE A 1 95 ? 1.490 2.469 -10.386 1.00 71.56 95 ILE A O 1
ATOM 758 N N . VAL A 1 96 ? 0.142 1.025 -9.325 1.00 70.19 96 VAL A N 1
ATOM 759 C CA . VAL A 1 96 ? 0.937 -0.170 -9.628 1.00 70.19 96 VAL A CA 1
ATOM 760 C C . VAL A 1 96 ? 1.019 -0.437 -11.120 1.00 70.19 96 VAL A C 1
ATOM 762 O O . VAL A 1 96 ? 2.115 -0.615 -11.641 1.00 70.19 96 VAL A O 1
ATOM 765 N N . TRP A 1 97 ? -0.120 -0.447 -11.808 1.00 73.12 97 TRP A N 1
ATOM 766 C CA . TRP A 1 97 ? -0.163 -0.654 -13.250 1.00 73.12 97 TRP A CA 1
ATOM 767 C C . TRP A 1 97 ? 0.675 0.397 -13.989 1.00 73.12 97 TRP A C 1
ATOM 769 O O . TRP A 1 97 ? 1.475 0.047 -14.850 1.00 73.12 97 TRP A O 1
ATOM 779 N N . ALA A 1 98 ? 0.567 1.663 -13.585 1.00 72.19 98 ALA A N 1
ATOM 780 C CA . ALA A 1 98 ? 1.307 2.770 -14.177 1.00 72.19 98 ALA A CA 1
ATOM 781 C C . ALA A 1 98 ? 2.819 2.741 -13.886 1.00 72.19 98 ALA A C 1
ATOM 783 O O . ALA A 1 98 ? 3.577 3.335 -14.641 1.00 72.19 98 ALA A O 1
ATOM 784 N N . LEU A 1 99 ? 3.261 2.091 -12.803 1.00 66.69 99 LEU A N 1
ATOM 785 C CA . LEU A 1 99 ? 4.684 1.888 -12.498 1.00 66.69 99 LEU A CA 1
ATOM 786 C C . LEU A 1 99 ? 5.286 0.696 -13.258 1.00 66.69 99 LEU A C 1
ATOM 788 O O . LEU A 1 99 ? 6.502 0.614 -13.407 1.00 66.69 99 LEU A O 1
ATOM 792 N N . VAL A 1 100 ? 4.465 -0.268 -13.676 1.00 67.69 100 VAL A N 1
ATOM 793 C CA . VAL A 1 100 ? 4.918 -1.460 -14.414 1.00 67.69 100 VAL A CA 1
ATOM 794 C C . VAL A 1 100 ? 5.030 -1.192 -15.920 1.00 67.69 100 VAL A C 1
ATOM 796 O O . VAL A 1 100 ? 5.792 -1.888 -16.589 1.00 67.69 100 VAL A O 1
ATOM 799 N N . LEU A 1 101 ? 4.280 -0.211 -16.431 1.00 66.56 101 LEU A N 1
ATOM 800 C CA . LEU A 1 101 ? 4.300 0.235 -17.826 1.00 66.56 101 LEU A CA 1
ATOM 801 C C . LEU A 1 101 ? 5.530 1.103 -18.135 1.00 66.56 101 LEU A C 1
ATOM 803 O O . LEU A 1 101 ? 6.053 0.965 -19.262 1.00 66.56 101 LEU A O 1
#

Sequence (101 aa):
MVVDIIAGAYALFILFAIATSWRRIPKSALTSLFSGAVLLAYCVVLHINQQLVNHTFVVILSVTLLQLAPFEIALRKGRINWLHHTIRFALHAYIVWALVL

Radius of gyration: 13.59 Å; chains: 1; bounding box: 34×22×37 Å

Foldseek 3Di:
DVLLVVLVVVLVVLVVCCVVCVVVFPPQLSVLSVLLSVLSVVLSVCLVVVNNLVVLVSLVSSLVSNLVRVVVVCVVVVHDPVVVSVVSSVVSVVSSVVSND

Secondary structure (DSSP, 8-state):
-HHHHHHHHHHHHHHHHHHHHGGGS-HHHHHHHHHHHHHHHHHHHHHHTT-GGGGHHHHHHHHHHHHHHHHHHHHHTT---HHHHHHHHHHHHHHHHHHH-

pLDDT: mean 79.78, std 5.64, range [64.56, 87.94]